Protein AF-A0A529X6B6-F1 (afdb_monomer_lite)

pLDDT: mean 97.04, std 1.43, range [87.81, 98.5]

Radius of gyration: 16.53 Å; chains: 1; bounding box: 31×31×46 Å

Structure (mmCIF, N/CA/C/O backbone):
data_AF-A0A529X6B6-F1
#
_entry.id   AF-A0A529X6B6-F1
#
loop_
_atom_site.group_PDB
_atom_site.id
_atom_site.type_symbol
_atom_site.label_atom_id
_atom_site.label_alt_id
_atom_site.label_comp_id
_atom_site.label_asym_id
_atom_site.label_entity_id
_atom_site.label_seq_id
_atom_site.pdbx_PDB_ins_code
_atom_site.Cartn_x
_atom_site.Cartn_y
_atom_site.Cartn_z
_atom_site.occupancy
_atom_site.B_iso_or_equiv
_atom_site.auth_seq_id
_atom_site.auth_comp_id
_atom_site.auth_asym_id
_atom_site.auth_atom_id
_atom_site.pdbx_PDB_model_num
ATOM 1 N N . GLY A 1 1 ? 4.960 9.455 -15.640 1.00 87.81 1 GLY A N 1
ATOM 2 C CA . GLY A 1 1 ? 4.542 8.833 -16.912 1.00 87.81 1 GLY A CA 1
ATOM 3 C C . GLY A 1 1 ? 5.413 9.218 -18.097 1.00 87.81 1 GLY A C 1
ATOM 4 O O . GLY A 1 1 ? 5.769 8.335 -18.858 1.00 87.81 1 GLY A O 1
ATOM 5 N N . HIS A 1 2 ? 5.781 10.497 -18.267 1.00 96.06 2 HIS A N 1
ATOM 6 C CA . HIS A 1 2 ? 6.438 10.969 -19.500 1.00 96.06 2 HIS A CA 1
ATOM 7 C C . HIS A 1 2 ? 7.727 10.225 -19.882 1.00 96.06 2 HIS A C 1
ATOM 9 O O . HIS A 1 2 ? 7.887 9.882 -21.044 1.00 96.06 2 HIS A O 1
ATOM 15 N N . GLY A 1 3 ? 8.609 9.910 -18.926 1.00 97.00 3 GLY A N 1
ATOM 16 C CA . GLY A 1 3 ? 9.834 9.155 -19.227 1.00 97.00 3 GLY A CA 1
ATOM 17 C C . GLY A 1 3 ? 9.563 7.758 -19.798 1.00 97.00 3 GLY A C 1
ATOM 18 O O . GLY A 1 3 ? 10.224 7.339 -20.740 1.00 97.00 3 GLY A O 1
ATOM 19 N N . LEU A 1 4 ? 8.534 7.081 -19.284 1.00 96.38 4 LEU A N 1
ATOM 20 C CA . LEU A 1 4 ? 8.125 5.754 -19.743 1.00 96.38 4 LEU A CA 1
ATOM 21 C C . LEU A 1 4 ? 7.581 5.799 -21.181 1.00 96.38 4 LEU A C 1
ATOM 23 O O . LEU A 1 4 ? 7.919 4.957 -22.005 1.00 96.38 4 LEU A O 1
ATOM 27 N N . ALA A 1 5 ? 6.790 6.831 -21.496 1.00 97.00 5 ALA A N 1
ATOM 28 C CA . ALA A 1 5 ? 6.261 7.056 -22.841 1.00 97.00 5 ALA A CA 1
ATOM 29 C C . ALA A 1 5 ? 7.369 7.382 -23.857 1.00 97.00 5 ALA A C 1
ATOM 31 O O . ALA A 1 5 ? 7.374 6.833 -24.954 1.00 97.00 5 ALA A O 1
ATOM 32 N N . LEU A 1 6 ? 8.333 8.231 -23.481 1.00 98.19 6 LEU A N 1
ATOM 33 C CA . LEU A 1 6 ? 9.478 8.559 -24.335 1.00 98.19 6 LEU A CA 1
ATOM 34 C C . LEU A 1 6 ? 10.347 7.330 -24.624 1.00 98.19 6 LEU A C 1
ATOM 36 O O . LEU A 1 6 ? 10.770 7.148 -25.761 1.00 98.19 6 LEU A O 1
ATOM 40 N N . ALA A 1 7 ? 10.579 6.474 -23.624 1.00 97.94 7 ALA A N 1
ATOM 41 C CA . ALA A 1 7 ? 11.312 5.224 -23.809 1.00 97.94 7 ALA A CA 1
ATOM 42 C C . ALA A 1 7 ? 10.596 4.288 -24.798 1.00 97.94 7 ALA A C 1
ATOM 44 O O . ALA A 1 7 ? 11.230 3.789 -25.726 1.00 97.94 7 ALA A O 1
ATOM 45 N N . ALA A 1 8 ? 9.274 4.125 -24.665 1.00 97.25 8 ALA A N 1
ATOM 46 C CA . ALA A 1 8 ? 8.476 3.346 -25.612 1.00 97.25 8 ALA A CA 1
ATOM 47 C C . ALA A 1 8 ? 8.552 3.914 -27.041 1.00 97.25 8 ALA A C 1
ATOM 49 O O . ALA A 1 8 ? 8.730 3.165 -27.998 1.00 97.25 8 ALA A O 1
ATOM 50 N N . TRP A 1 9 ? 8.471 5.240 -27.201 1.00 98.06 9 TRP A N 1
ATOM 51 C CA . TRP A 1 9 ? 8.605 5.893 -28.512 1.00 98.06 9 TRP A CA 1
ATOM 52 C C . TRP A 1 9 ? 9.998 5.747 -29.124 1.00 98.06 9 TRP A C 1
ATOM 54 O O . TRP A 1 9 ? 10.123 5.696 -30.344 1.00 98.06 9 TRP A O 1
ATOM 64 N N . ALA A 1 10 ? 11.034 5.648 -28.293 1.00 98.12 10 ALA A N 1
ATOM 65 C CA . ALA A 1 10 ? 12.396 5.365 -28.730 1.00 98.12 10 ALA A CA 1
ATOM 66 C C . ALA A 1 10 ? 12.639 3.874 -29.050 1.00 98.12 10 ALA A C 1
ATOM 68 O O . ALA A 1 10 ? 13.754 3.515 -29.422 1.00 98.12 10 ALA A O 1
ATOM 69 N N . GLY A 1 11 ? 11.621 3.014 -28.920 1.00 98.31 11 GLY A N 1
ATOM 70 C CA . GLY A 1 11 ? 11.705 1.584 -29.224 1.00 98.31 11 GLY A CA 1
ATOM 71 C C . GLY A 1 11 ? 12.220 0.714 -28.076 1.00 98.31 11 GLY A C 1
ATOM 72 O O . GLY A 1 11 ? 12.602 -0.427 -28.322 1.00 98.31 11 GLY A O 1
ATOM 73 N N . ALA A 1 12 ? 12.254 1.220 -26.839 1.00 98.38 12 ALA A N 1
ATOM 74 C CA . ALA A 1 12 ? 12.589 0.392 -25.684 1.00 98.38 12 ALA A CA 1
ATOM 75 C C . ALA A 1 12 ? 11.477 -0.630 -25.396 1.00 98.38 12 ALA A C 1
ATOM 77 O O . ALA A 1 12 ? 10.290 -0.292 -25.415 1.00 98.38 12 ALA A O 1
ATOM 78 N N . GLU A 1 13 ? 11.867 -1.858 -25.060 1.00 98.06 13 GLU A N 1
ATOM 79 C CA . GLU A 1 13 ? 10.954 -2.857 -24.508 1.00 98.06 13 GLU A CA 1
ATOM 80 C C . GLU A 1 13 ? 10.646 -2.521 -23.046 1.00 98.06 13 GLU A C 1
ATOM 82 O O . GLU A 1 13 ? 11.540 -2.216 -22.253 1.00 98.06 13 GLU A O 1
ATOM 87 N N . LEU A 1 14 ? 9.364 -2.553 -22.696 1.00 97.50 14 LEU A N 1
ATOM 88 C CA . LEU A 1 14 ? 8.892 -2.335 -21.335 1.00 97.50 14 LEU A CA 1
ATOM 89 C C . LEU A 1 14 ? 8.474 -3.673 -20.730 1.00 97.50 14 LEU A C 1
ATOM 91 O O . LEU A 1 14 ? 7.896 -4.510 -21.419 1.00 97.50 14 LEU A O 1
ATOM 95 N N . 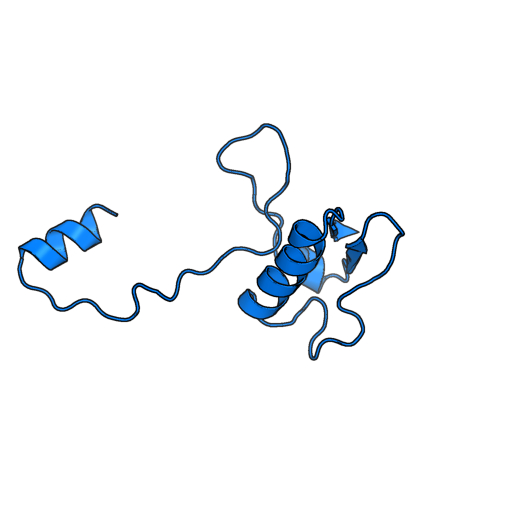ALA A 1 15 ? 8.718 -3.840 -19.437 1.00 97.31 15 ALA A N 1
ATOM 96 C CA . ALA A 1 15 ? 8.314 -5.013 -18.676 1.00 97.31 15 ALA A CA 1
ATOM 97 C C . ALA A 1 15 ? 7.584 -4.583 -17.401 1.00 97.31 15 ALA A C 1
ATOM 99 O O . ALA A 1 15 ? 7.772 -3.458 -16.926 1.00 97.31 15 ALA A O 1
ATOM 100 N N . ASP A 1 16 ? 6.778 -5.496 -16.855 1.00 97.12 16 ASP A N 1
ATOM 101 C CA . ASP A 1 16 ? 6.266 -5.435 -15.484 1.00 97.12 16 ASP A CA 1
ATOM 102 C C . ASP A 1 16 ? 5.399 -4.200 -15.162 1.00 97.12 16 ASP A C 1
ATOM 104 O O . ASP A 1 16 ? 5.302 -3.761 -14.013 1.00 97.12 16 ASP A O 1
ATOM 108 N N . LEU A 1 17 ? 4.744 -3.617 -16.173 1.00 96.12 17 LEU A N 1
ATOM 109 C CA . LEU A 1 17 ? 3.941 -2.394 -16.022 1.00 96.12 17 LEU A CA 1
ATOM 110 C C . LEU A 1 17 ? 2.674 -2.600 -15.183 1.00 96.12 17 LEU A C 1
ATOM 112 O O . LEU A 1 17 ? 2.100 -1.632 -14.682 1.00 96.12 17 LEU A O 1
ATOM 116 N N . GLU A 1 18 ? 2.239 -3.846 -15.026 1.00 96.06 18 GLU A N 1
ATOM 117 C CA . GLU A 1 18 ? 1.138 -4.253 -14.162 1.00 96.06 18 GLU A CA 1
ATOM 118 C C . GLU A 1 18 ? 1.497 -4.227 -12.667 1.00 96.06 18 GLU A C 1
ATOM 120 O O . GLU A 1 18 ? 0.596 -4.143 -11.827 1.00 96.06 18 GLU A O 1
ATOM 125 N N . PHE A 1 19 ? 2.787 -4.251 -12.307 1.00 96.56 19 PHE A N 1
ATOM 126 C CA . PHE A 1 19 ? 3.241 -4.292 -10.914 1.00 96.56 19 PHE A CA 1
ATOM 127 C C . PHE A 1 19 ? 3.284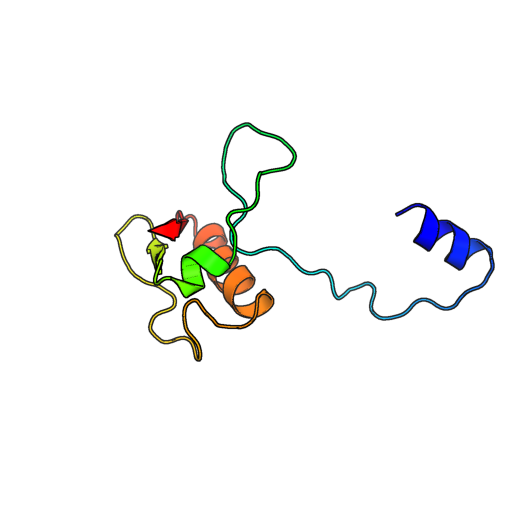 -2.894 -10.288 1.00 96.56 19 PHE A C 1
ATOM 129 O O . PHE A 1 19 ? 4.331 -2.347 -9.935 1.00 96.56 19 PHE A O 1
ATOM 136 N N . ILE A 1 20 ? 2.098 -2.312 -10.116 1.00 96.25 20 ILE A N 1
ATOM 137 C CA . ILE A 1 20 ? 1.916 -1.026 -9.446 1.00 96.25 20 ILE A CA 1
ATOM 138 C C . ILE A 1 20 ? 1.728 -1.239 -7.947 1.00 96.25 20 ILE A C 1
ATOM 140 O O . ILE A 1 20 ? 0.795 -1.902 -7.494 1.00 96.25 20 ILE A O 1
ATOM 144 N N . GLN A 1 21 ? 2.603 -0.628 -7.153 1.00 96.06 21 GLN A N 1
ATOM 145 C CA . GLN A 1 21 ? 2.483 -0.662 -5.704 1.00 96.06 21 GLN A CA 1
ATOM 146 C C . GLN A 1 21 ? 1.468 0.373 -5.210 1.00 96.06 21 GLN A C 1
ATOM 148 O O . GLN A 1 21 ? 1.611 1.572 -5.446 1.00 96.06 21 GLN A O 1
ATOM 153 N N . PHE A 1 22 ? 0.491 -0.094 -4.439 1.00 96.25 22 PHE A N 1
ATOM 154 C CA . PHE A 1 22 ? -0.414 0.759 -3.679 1.00 96.25 22 PHE A CA 1
ATOM 155 C C . PHE A 1 22 ? 0.114 0.893 -2.253 1.00 96.25 22 PHE A C 1
ATOM 157 O O . PHE A 1 22 ? 0.372 -0.108 -1.584 1.00 96.25 22 PHE A O 1
ATOM 164 N N . HIS A 1 23 ? 0.296 2.128 -1.781 1.00 97.19 23 HIS A N 1
ATOM 165 C CA . HIS A 1 23 ? 0.638 2.351 -0.380 1.00 97.19 23 HIS A CA 1
ATOM 166 C C . HIS A 1 23 ? -0.597 2.039 0.489 1.00 97.19 23 HIS A C 1
ATOM 168 O O . HIS A 1 23 ? -1.634 2.662 0.256 1.00 97.19 23 HIS A O 1
ATOM 174 N N . PRO A 1 24 ? -0.527 1.130 1.485 1.00 96.75 24 PRO A N 1
ATOM 175 C CA . PRO A 1 24 ? -1.731 0.650 2.175 1.00 96.75 24 PRO A CA 1
ATOM 176 C C . PRO A 1 24 ? -2.466 1.731 2.977 1.00 96.75 24 PRO A C 1
ATOM 178 O O . PRO A 1 24 ? -3.687 1.744 3.047 1.00 96.75 24 PRO A O 1
ATOM 181 N N . THR A 1 25 ? -1.716 2.653 3.579 1.00 97.00 25 THR A N 1
ATOM 182 C CA . THR A 1 25 ? -2.221 3.623 4.562 1.00 97.00 25 THR A CA 1
ATOM 183 C C . THR A 1 25 ? -2.170 5.058 4.031 1.00 97.00 25 THR A C 1
ATOM 185 O O . THR A 1 25 ? -1.487 5.923 4.579 1.00 97.00 25 THR A O 1
ATOM 188 N N . ALA A 1 26 ? -2.856 5.320 2.917 1.00 96.81 26 ALA A N 1
ATOM 189 C CA . ALA A 1 26 ? -3.143 6.692 2.495 1.00 96.81 26 ALA A CA 1
ATOM 190 C C . ALA A 1 26 ? -4.261 7.278 3.375 1.00 96.81 26 ALA A C 1
ATOM 192 O O . ALA A 1 26 ? -5.281 6.630 3.594 1.00 96.81 26 ALA A O 1
ATOM 193 N N . LEU A 1 27 ? -4.0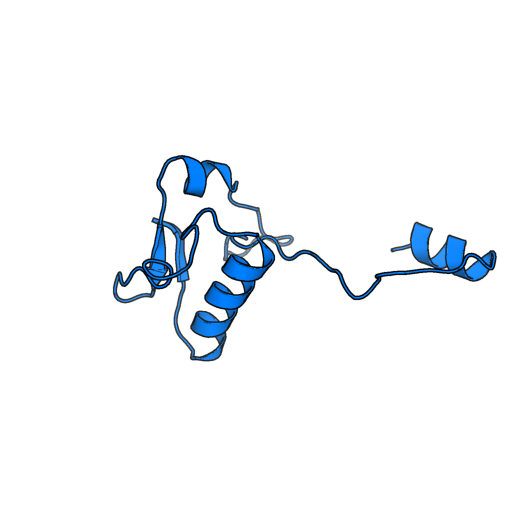64 8.490 3.892 1.00 96.00 27 LEU A N 1
ATOM 194 C CA . LEU A 1 27 ? -5.007 9.136 4.800 1.00 96.00 27 LEU A CA 1
ATOM 195 C C . LEU A 1 27 ? -6.244 9.616 4.033 1.00 96.00 27 LEU A C 1
ATOM 197 O O . LEU A 1 27 ? -6.146 10.531 3.207 1.00 96.00 27 LEU A O 1
ATOM 201 N N . ASP A 1 28 ? -7.399 9.031 4.349 1.00 94.38 28 ASP A N 1
ATOM 202 C CA . ASP A 1 28 ? -8.680 9.466 3.800 1.00 94.38 28 ASP A CA 1
ATOM 203 C C . ASP A 1 28 ? -9.093 10.816 4.405 1.00 94.38 28 ASP A C 1
ATOM 205 O O . ASP A 1 28 ? -9.273 10.976 5.611 1.00 94.38 28 ASP A O 1
ATOM 209 N N . GLY A 1 29 ? -9.185 11.826 3.547 1.00 94.06 29 GLY A N 1
ATOM 210 C CA . GLY A 1 29 ? -9.458 13.207 3.918 1.00 94.06 29 GLY A CA 1
ATOM 211 C C . GLY A 1 29 ? -9.606 14.090 2.679 1.00 94.06 29 GLY A C 1
ATOM 212 O O . GLY A 1 29 ? -9.527 13.595 1.555 1.00 94.06 29 GLY A O 1
ATOM 213 N N . PRO A 1 30 ? -9.796 15.411 2.825 1.00 95.69 30 PRO A N 1
ATOM 214 C CA . PRO A 1 30 ? -10.080 16.292 1.687 1.00 95.69 30 PRO A CA 1
ATOM 215 C C . PRO A 1 30 ? -8.863 16.563 0.785 1.00 95.69 30 PRO A C 1
ATOM 217 O O . PRO A 1 30 ? -9.014 17.019 -0.347 1.00 95.69 30 PRO A O 1
ATOM 220 N N . ARG A 1 31 ? -7.638 16.311 1.264 1.00 95.69 31 ARG A N 1
ATOM 221 C CA . ARG A 1 31 ? -6.406 16.665 0.545 1.00 95.69 31 ARG A CA 1
ATOM 222 C C . ARG A 1 31 ? -6.144 15.718 -0.632 1.00 95.69 31 ARG A C 1
ATOM 224 O O . ARG A 1 31 ? -6.316 14.504 -0.524 1.00 95.69 31 ARG A O 1
ATOM 231 N N . ARG A 1 32 ? -5.699 16.276 -1.762 1.00 95.50 32 ARG A N 1
ATOM 232 C CA . ARG A 1 32 ? -5.272 15.535 -2.959 1.00 95.50 32 ARG A CA 1
ATOM 233 C C . ARG A 1 32 ? -3.911 16.074 -3.441 1.00 95.50 32 ARG A C 1
ATOM 235 O O . ARG A 1 32 ? -3.799 17.287 -3.610 1.00 95.50 32 ARG A O 1
ATOM 242 N N . PRO A 1 33 ? -2.886 15.223 -3.645 1.00 92.06 33 PRO A N 1
ATOM 243 C CA . PRO A 1 33 ? -2.868 13.788 -3.342 1.00 92.06 33 PRO A CA 1
ATOM 244 C C . PRO A 1 33 ? -3.056 13.516 -1.840 1.00 92.06 33 PRO A C 1
ATOM 246 O O . PRO A 1 33 ? -2.798 14.386 -1.004 1.00 92.06 33 PRO A O 1
ATOM 249 N N . MET A 1 34 ? -3.562 12.325 -1.517 1.00 95.75 34 MET A N 1
ATOM 250 C CA . MET A 1 34 ? -3.752 11.906 -0.127 1.00 95.75 34 MET A CA 1
ATOM 251 C C . MET A 1 34 ? -2.384 11.798 0.566 1.00 95.75 34 MET A C 1
ATOM 253 O O . MET A 1 34 ? -1.473 11.194 -0.007 1.00 95.75 34 MET A O 1
ATOM 257 N N . PRO A 1 35 ? -2.205 12.375 1.768 1.00 97.06 35 PRO A N 1
ATOM 258 C CA . PRO A 1 35 ? -1.009 12.151 2.572 1.00 97.06 35 PRO A CA 1
ATOM 259 C C . PRO A 1 35 ? -0.836 10.667 2.891 1.00 97.06 35 PRO A C 1
ATOM 261 O O . PRO A 1 35 ? -1.818 9.951 3.066 1.00 97.06 35 PRO A O 1
ATOM 264 N N . LEU A 1 36 ? 0.407 10.209 3.003 1.00 97.12 36 LEU A N 1
ATOM 265 C CA . LEU A 1 36 ? 0.706 8.830 3.378 1.00 97.12 36 LEU A CA 1
ATOM 266 C C . LEU A 1 36 ? 1.034 8.764 4.868 1.00 97.12 36 LEU A C 1
ATOM 268 O O . LEU A 1 36 ? 1.866 9.533 5.352 1.00 97.12 36 LEU A O 1
ATOM 272 N N . VAL A 1 37 ? 0.406 7.831 5.579 1.00 97.25 37 VAL A N 1
ATOM 273 C CA . VAL A 1 37 ? 0.809 7.459 6.936 1.00 97.25 37 VAL A CA 1
ATOM 274 C C . VAL A 1 37 ? 1.906 6.409 6.822 1.00 97.25 37 VAL A C 1
ATOM 276 O O . VAL A 1 37 ? 1.706 5.385 6.171 1.00 97.25 37 VAL A O 1
ATOM 279 N N . SER A 1 38 ? 3.067 6.680 7.420 1.00 97.12 38 SER A N 1
ATOM 280 C CA . SER A 1 38 ? 4.258 5.829 7.306 1.00 97.12 38 SER A CA 1
ATOM 281 C C . SER A 1 38 ? 3.999 4.397 7.773 1.00 97.12 38 SER A C 1
ATOM 283 O O . SE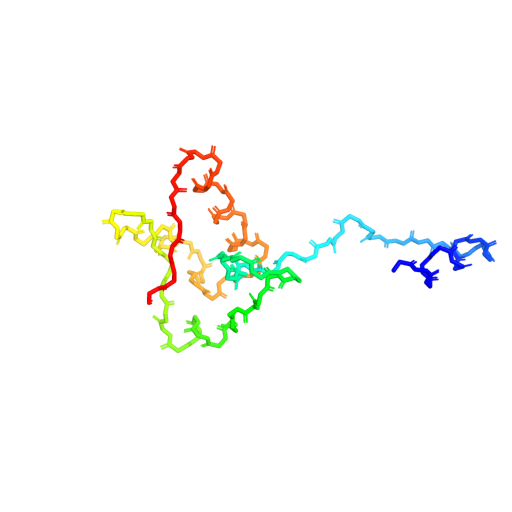R A 1 38 ? 3.329 4.176 8.778 1.00 97.12 38 SER A O 1
ATOM 285 N N . GLU A 1 39 ? 4.612 3.421 7.100 1.00 96.19 39 GLU A N 1
ATOM 286 C CA . GLU A 1 39 ? 4.609 2.023 7.553 1.00 96.19 39 GLU A CA 1
ATOM 287 C C . GLU A 1 39 ? 5.265 1.846 8.920 1.00 96.19 39 GLU A C 1
ATOM 289 O O . GLU A 1 39 ? 4.921 0.915 9.640 1.00 96.19 39 GLU A O 1
ATOM 294 N N . ALA A 1 40 ? 6.160 2.765 9.296 1.00 96.94 40 ALA A N 1
ATOM 295 C CA . ALA A 1 40 ? 6.754 2.784 10.625 1.00 96.94 40 ALA A CA 1
ATOM 296 C C . ALA A 1 40 ? 5.682 2.832 11.721 1.00 96.94 40 ALA A C 1
ATOM 298 O O . ALA A 1 40 ? 5.872 2.225 12.759 1.00 96.94 40 ALA A O 1
ATOM 299 N N . VAL A 1 41 ? 4.523 3.457 11.476 1.00 97.50 41 VAL A N 1
ATOM 300 C CA . VAL A 1 41 ? 3.419 3.489 12.448 1.00 97.50 41 VAL A CA 1
ATOM 301 C C . VAL A 1 41 ? 2.908 2.073 12.747 1.00 97.50 41 VAL A C 1
ATOM 303 O O . VAL A 1 41 ? 2.742 1.720 13.907 1.00 97.50 41 VAL A O 1
ATOM 306 N N . ARG A 1 42 ? 2.768 1.220 11.720 1.00 97.50 42 ARG A N 1
ATOM 307 C CA . ARG A 1 42 ? 2.467 -0.214 11.898 1.00 97.50 42 ARG A CA 1
ATOM 308 C C . ARG A 1 42 ? 3.625 -0.967 12.561 1.00 97.50 42 ARG A C 1
ATOM 310 O O . ARG A 1 42 ? 3.394 -1.852 13.373 1.00 97.50 42 ARG A O 1
ATOM 317 N N . GLY A 1 43 ? 4.869 -0.602 12.241 1.00 97.06 43 GLY A N 1
ATOM 318 C CA . GLY A 1 43 ? 6.071 -1.159 12.878 1.00 97.06 43 GLY A CA 1
ATOM 319 C C . GLY A 1 43 ? 6.201 -0.858 14.367 1.00 97.06 43 GLY A C 1
ATOM 320 O O . GLY A 1 43 ? 6.699 -1.701 15.104 1.00 97.06 43 GLY A O 1
ATOM 321 N N . GLU A 1 44 ? 5.680 0.281 14.812 1.00 98.12 44 GLU A N 1
ATOM 322 C CA . GLU A 1 44 ? 5.603 0.670 16.224 1.00 98.12 44 GLU A CA 1
ATOM 323 C C . GLU A 1 44 ? 4.344 0.124 16.926 1.00 98.12 44 GLU A C 1
ATOM 325 O O . GLU A 1 44 ? 4.054 0.491 18.063 1.00 98.12 44 GLU A O 1
ATOM 330 N N . GLY A 1 45 ? 3.603 -0.778 16.273 1.00 96.88 45 GLY A N 1
ATOM 331 C CA . GLY A 1 45 ? 2.510 -1.537 16.882 1.00 96.88 45 GLY A CA 1
ATOM 332 C C . GLY A 1 45 ? 1.100 -1.050 16.561 1.00 96.88 45 GLY A C 1
ATOM 333 O O . GLY A 1 45 ? 0.157 -1.627 17.100 1.00 96.88 45 GLY A O 1
ATOM 334 N N . ALA A 1 46 ? 0.931 -0.048 15.692 1.00 97.94 46 ALA A N 1
ATOM 335 C CA . ALA A 1 46 ? -0.401 0.357 15.251 1.00 97.94 46 ALA A CA 1
ATOM 336 C C . ALA A 1 46 ? -1.092 -0.754 14.453 1.00 97.94 46 ALA A C 1
ATOM 338 O O . ALA A 1 46 ? -0.461 -1.459 13.653 1.00 97.94 46 ALA A O 1
ATOM 339 N N . VAL A 1 47 ? -2.403 -0.862 14.630 1.00 98.25 47 VAL A N 1
ATOM 340 C CA . VAL A 1 47 ? -3.233 -1.942 14.107 1.00 98.25 47 VAL A CA 1
ATOM 341 C C . VAL A 1 47 ? -4.249 -1.452 13.088 1.00 98.25 47 VAL A C 1
ATOM 343 O O . VAL A 1 47 ? -4.734 -0.327 13.147 1.00 98.25 47 VAL A O 1
ATOM 346 N N . LEU A 1 48 ? -4.578 -2.311 12.122 1.00 98.38 48 LEU A N 1
ATOM 347 C CA . LEU A 1 48 ? -5.647 -2.037 11.165 1.00 98.38 48 LEU A CA 1
ATOM 348 C C . LEU A 1 48 ? -6.945 -2.682 11.649 1.00 98.38 48 LEU A C 1
ATOM 350 O O . LEU A 1 48 ? -7.029 -3.906 11.777 1.00 98.38 48 LEU A O 1
ATOM 354 N N . ILE A 1 49 ? -7.949 -1.843 11.893 1.00 98.50 49 ILE A N 1
ATOM 355 C CA . ILE A 1 49 ? -9.251 -2.241 12.436 1.00 98.50 49 ILE A CA 1
ATOM 356 C C . ILE A 1 49 ? -10.397 -1.778 11.536 1.00 98.50 49 ILE A C 1
ATOM 358 O O . ILE A 1 49 ? -10.258 -0.809 10.781 1.00 98.50 49 ILE A O 1
ATOM 362 N N . ASP A 1 50 ? -11.528 -2.477 11.597 1.00 97.88 50 ASP A N 1
ATOM 363 C CA . ASP A 1 50 ? -12.769 -2.035 10.954 1.00 97.88 50 ASP A CA 1
ATOM 364 C C . ASP A 1 50 ? -13.586 -1.078 11.850 1.00 97.88 50 ASP A C 1
ATOM 366 O O . ASP A 1 50 ? -13.181 -0.736 12.964 1.00 97.88 50 ASP A O 1
ATOM 370 N N . GLU A 1 51 ? -14.760 -0.624 11.393 1.00 97.38 51 GLU A N 1
ATOM 371 C CA . GLU A 1 51 ? -15.622 0.267 12.187 1.00 97.38 51 GLU A CA 1
ATOM 372 C C . GLU A 1 51 ? -16.181 -0.341 13.481 1.00 97.38 51 GLU A C 1
ATOM 374 O O . GLU A 1 51 ? -16.816 0.376 14.257 1.00 97.38 51 GLU A O 1
ATOM 379 N N . ARG A 1 52 ? -15.987 -1.644 13.701 1.00 97.19 52 ARG A N 1
ATOM 380 C CA . ARG A 1 52 ? -16.399 -2.364 14.910 1.00 97.19 52 ARG A CA 1
ATOM 381 C C . ARG A 1 52 ? -15.235 -2.556 15.882 1.00 97.19 52 ARG A C 1
ATOM 383 O O . ARG A 1 52 ? -15.462 -3.067 16.974 1.00 97.19 52 ARG A O 1
ATOM 390 N N . GLY A 1 53 ? -14.028 -2.128 15.508 1.00 97.25 53 GLY A N 1
ATOM 391 C CA . GLY A 1 53 ? -12.808 -2.347 16.279 1.00 97.25 53 GLY A CA 1
ATOM 392 C C . GLY A 1 53 ? -12.164 -3.711 16.031 1.00 97.25 53 GLY A C 1
ATOM 393 O O . GLY A 1 53 ? -11.239 -4.081 16.750 1.00 97.25 53 GLY A O 1
ATOM 394 N N . GLU A 1 54 ? -12.623 -4.467 15.030 1.00 97.19 54 GLU A N 1
ATOM 395 C CA . GLU A 1 54 ? -12.093 -5.802 14.762 1.00 97.19 54 GLU A CA 1
ATOM 396 C C . GLU A 1 54 ? -10.793 -5.724 13.961 1.00 97.19 54 GLU A C 1
ATOM 398 O O . GLU A 1 54 ? -10.740 -5.135 12.875 1.00 97.19 54 GLU A O 1
ATOM 403 N N . ARG A 1 55 ? -9.740 -6.366 14.479 1.00 97.75 55 ARG A N 1
ATOM 404 C CA . ARG A 1 55 ? -8.422 -6.411 13.836 1.00 97.75 55 ARG A CA 1
ATOM 405 C C . ARG A 1 55 ? -8.389 -7.469 12.736 1.00 97.75 55 ARG A C 1
ATOM 407 O O . ARG A 1 55 ? -8.029 -8.623 12.959 1.00 97.75 55 ARG A O 1
ATOM 414 N N . PHE A 1 56 ? -8.740 -7.073 11.519 1.00 97.44 56 PHE A N 1
ATOM 415 C CA . PHE A 1 56 ? -8.950 -8.000 10.400 1.00 97.44 56 PHE A CA 1
ATOM 416 C C . PHE A 1 56 ? -7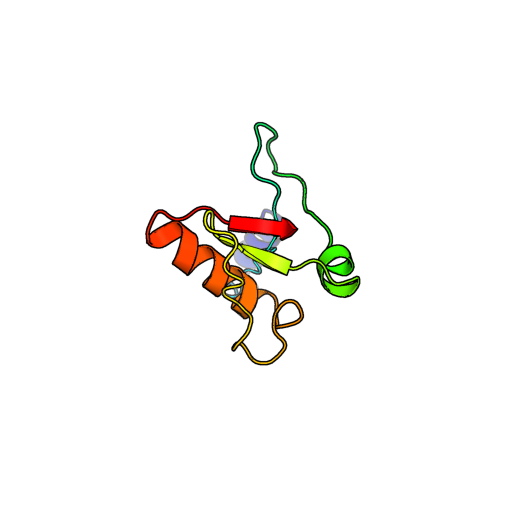.668 -8.603 9.791 1.00 97.44 56 PHE A C 1
ATOM 418 O O . PHE A 1 56 ? -7.759 -9.438 8.892 1.00 97.44 56 PHE A O 1
ATOM 425 N N . LEU A 1 57 ? -6.480 -8.203 10.261 1.00 97.81 57 LEU A N 1
ATOM 426 C CA . LEU A 1 57 ? -5.193 -8.802 9.879 1.00 97.81 57 LEU A CA 1
ATOM 427 C C . LEU A 1 57 ? -4.632 -9.782 10.917 1.00 97.81 57 LEU A C 1
ATOM 429 O O . LEU A 1 57 ? -3.552 -10.325 10.693 1.00 97.81 57 LEU A O 1
ATOM 433 N N . ALA A 1 58 ? -5.334 -10.035 12.028 1.00 96.56 58 ALA A N 1
ATOM 434 C CA . ALA A 1 58 ? -4.811 -10.844 13.131 1.00 96.56 58 ALA A CA 1
ATOM 435 C C . ALA A 1 58 ? -4.339 -12.249 12.706 1.00 96.56 58 ALA A C 1
ATOM 437 O O . ALA A 1 58 ? -3.298 -12.703 13.176 1.00 96.56 58 ALA A O 1
ATOM 438 N N . ASP A 1 59 ? -5.050 -12.880 11.768 1.00 95.88 59 ASP A N 1
ATOM 439 C CA . ASP A 1 59 ? -4.733 -14.221 11.255 1.00 95.88 59 ASP A CA 1
ATOM 440 C C . ASP A 1 59 ? -3.882 -14.204 9.969 1.00 95.88 59 ASP A C 1
ATOM 442 O O . ASP A 1 59 ? -3.623 -15.244 9.360 1.00 95.88 59 ASP A O 1
ATOM 446 N N . THR A 1 60 ? -3.447 -13.026 9.513 1.00 97.44 60 THR A N 1
ATOM 447 C CA . THR A 1 60 ? -2.606 -12.900 8.316 1.00 97.44 60 THR A CA 1
ATOM 448 C C . THR A 1 60 ? -1.142 -13.153 8.686 1.00 97.44 60 THR A C 1
ATOM 450 O O . THR A 1 60 ? -0.643 -12.531 9.623 1.00 97.44 60 THR A O 1
ATOM 453 N N . PRO A 1 61 ? -0.395 -14.007 7.960 1.00 97.50 61 PRO A N 1
ATOM 454 C CA . PRO A 1 61 ? 1.042 -14.161 8.177 1.00 97.50 61 PRO A CA 1
ATOM 455 C C . PRO A 1 61 ? 1.780 -12.819 8.065 1.00 97.50 61 PRO A C 1
ATOM 457 O O . PRO A 1 61 ? 1.731 -12.157 7.030 1.00 97.50 61 PRO A O 1
ATOM 460 N N . GLY A 1 62 ? 2.453 -12.415 9.146 1.00 96.62 62 GLY A N 1
ATOM 461 C CA . GLY A 1 62 ? 3.103 -11.105 9.264 1.00 96.62 62 GLY A CA 1
ATOM 462 C C . GLY A 1 62 ? 2.180 -9.965 9.714 1.00 96.62 62 GLY A C 1
ATOM 463 O O . GLY A 1 62 ? 2.684 -8.892 10.022 1.00 96.62 62 GLY A O 1
ATOM 464 N N . GLY A 1 63 ? 0.866 -10.189 9.797 1.00 97.69 63 GLY A N 1
ATOM 465 C CA . GLY A 1 63 ? -0.127 -9.232 10.286 1.00 97.69 63 GLY A CA 1
ATOM 466 C C . GLY A 1 63 ? -0.009 -7.866 9.616 1.00 97.69 63 GLY A C 1
ATOM 467 O O . GLY A 1 63 ? 0.069 -7.745 8.392 1.00 97.69 63 GLY A O 1
ATOM 468 N N . GLU A 1 64 ? 0.066 -6.826 10.435 1.00 97.94 64 GLU A N 1
ATOM 469 C CA . GLU A 1 64 ? 0.267 -5.444 10.014 1.00 97.94 64 GLU A CA 1
ATOM 470 C C . GLU A 1 64 ? 1.630 -5.203 9.361 1.00 97.94 64 GLU A C 1
ATOM 472 O O . GLU A 1 64 ? 1.790 -4.198 8.679 1.00 97.94 64 GLU A O 1
ATOM 477 N N . LEU A 1 65 ? 2.601 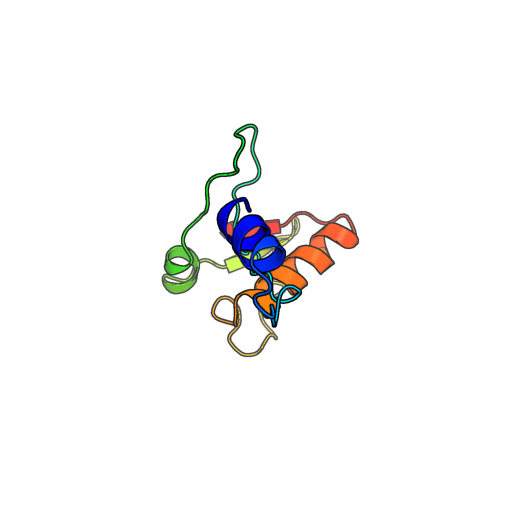-6.102 9.519 1.00 97.81 65 LEU A N 1
ATOM 478 C CA . LEU A 1 65 ? 3.922 -6.052 8.885 1.00 97.81 65 LEU A CA 1
ATOM 479 C C . LEU A 1 65 ? 4.038 -6.949 7.645 1.00 97.81 65 LEU A C 1
ATOM 481 O O . LEU A 1 65 ? 5.130 -7.104 7.094 1.00 97.81 65 LEU A O 1
ATOM 485 N N . ALA A 1 66 ? 2.926 -7.520 7.174 1.00 98.25 66 ALA A N 1
ATOM 486 C CA . ALA A 1 66 ? 2.887 -8.240 5.909 1.00 98.25 66 ALA A CA 1
ATOM 487 C C . ALA A 1 66 ? 3.282 -7.330 4.718 1.00 98.25 66 ALA A C 1
ATOM 489 O O . ALA A 1 66 ? 3.215 -6.097 4.815 1.00 98.25 66 ALA A O 1
ATOM 490 N N . PRO A 1 67 ? 3.672 -7.913 3.565 1.00 97.81 67 PRO A N 1
ATOM 491 C CA . PRO A 1 67 ? 3.977 -7.150 2.358 1.00 97.81 67 PRO A CA 1
ATOM 492 C C . PRO A 1 67 ? 2.862 -6.172 1.961 1.00 97.81 67 PRO A C 1
ATOM 494 O O . PRO A 1 67 ? 1.673 -6.436 2.154 1.00 97.81 67 PRO A O 1
ATOM 497 N N . ARG A 1 68 ? 3.249 -5.036 1.366 1.00 97.75 68 ARG A N 1
ATOM 498 C CA . ARG A 1 68 ? 2.333 -3.931 1.022 1.00 97.75 68 ARG A CA 1
ATOM 499 C C . ARG A 1 68 ? 1.118 -4.379 0.224 1.00 97.75 68 ARG A C 1
ATOM 501 O O . ARG A 1 68 ? 0.016 -3.915 0.481 1.00 97.75 68 ARG A O 1
ATOM 508 N N . ASP A 1 69 ? 1.311 -5.268 -0.736 1.00 97.81 69 ASP A N 1
ATOM 509 C CA . ASP A 1 69 ? 0.244 -5.765 -1.595 1.00 97.81 69 ASP A CA 1
ATOM 510 C C . ASP A 1 69 ? -0.752 -6.658 -0.831 1.00 97.81 69 ASP A C 1
ATOM 512 O O . ASP A 1 69 ? -1.951 -6.592 -1.095 1.00 97.81 69 ASP A O 1
ATOM 516 N N . VAL A 1 70 ? -0.289 -7.429 0.159 1.00 98.12 70 VAL A N 1
ATOM 517 C CA . VAL A 1 70 ? -1.149 -8.207 1.067 1.00 98.12 70 VAL A CA 1
ATOM 518 C C . VAL A 1 70 ? -2.007 -7.272 1.917 1.00 98.12 70 VAL A C 1
ATOM 520 O O . VAL A 1 70 ? -3.232 -7.405 1.926 1.00 98.12 70 VAL A O 1
ATOM 523 N N . VAL A 1 71 ? -1.383 -6.285 2.566 1.00 98.25 71 VAL A N 1
ATOM 524 C CA . VAL A 1 71 ? -2.091 -5.319 3.423 1.00 98.25 71 VAL A CA 1
ATOM 525 C C . VAL A 1 71 ? -3.071 -4.478 2.598 1.00 98.25 71 VAL A C 1
ATOM 527 O O . VAL A 1 71 ? -4.234 -4.342 2.971 1.00 98.25 71 VAL A O 1
ATOM 530 N N . ALA A 1 72 ? -2.647 -3.965 1.439 1.00 98.00 72 ALA A N 1
ATOM 531 C CA . ALA A 1 72 ? -3.501 -3.171 0.558 1.00 98.00 72 ALA A CA 1
ATOM 532 C C . ALA A 1 72 ? -4.710 -3.971 0.038 1.00 98.00 72 ALA A C 1
ATOM 534 O O . ALA A 1 72 ? -5.819 -3.438 0.015 1.00 98.00 72 ALA A O 1
ATOM 535 N N . ARG A 1 73 ? -4.538 -5.253 -0.328 1.00 98.00 73 ARG A N 1
ATOM 536 C CA . ARG A 1 73 ? -5.664 -6.119 -0.726 1.00 98.00 73 ARG A CA 1
ATOM 537 C C . ARG A 1 73 ? -6.627 -6.387 0.427 1.00 98.00 73 ARG A C 1
ATOM 539 O O . ARG A 1 73 ? -7.834 -6.372 0.206 1.00 98.00 73 ARG A O 1
ATOM 546 N N . ALA A 1 74 ? -6.123 -6.595 1.642 1.00 98.00 74 ALA A N 1
ATOM 547 C CA . ALA A 1 74 ? -6.972 -6.791 2.815 1.00 98.00 74 ALA A CA 1
ATOM 548 C C . ALA A 1 74 ? -7.814 -5.542 3.127 1.00 98.00 74 ALA A C 1
ATOM 550 O O . ALA A 1 74 ? -9.023 -5.658 3.324 1.00 98.00 74 ALA A O 1
ATOM 551 N N . ILE A 1 75 ? -7.204 -4.350 3.083 1.00 97.94 75 ILE A N 1
ATOM 552 C CA . ILE A 1 75 ? -7.921 -3.072 3.212 1.00 97.94 75 ILE A CA 1
ATOM 553 C C . ILE A 1 75 ? -8.975 -2.954 2.109 1.00 97.94 75 ILE A C 1
ATOM 555 O O . ILE A 1 75 ? -10.134 -2.654 2.391 1.00 97.94 75 ILE A O 1
ATOM 559 N N . TRP A 1 76 ? -8.602 -3.244 0.858 1.00 97.69 76 TRP A N 1
ATOM 560 C CA . TRP A 1 76 ? -9.542 -3.184 -0.255 1.00 97.69 76 TRP A CA 1
ATOM 561 C C . TRP A 1 76 ? -10.734 -4.129 -0.071 1.00 97.69 76 TRP A C 1
ATOM 563 O O . TRP A 1 76 ? -11.863 -3.714 -0.311 1.00 97.69 76 TRP A O 1
ATOM 573 N N . HIS A 1 77 ? -10.530 -5.356 0.414 1.00 97.75 77 HIS A N 1
ATOM 574 C CA . HIS A 1 77 ? -11.633 -6.277 0.699 1.00 97.75 77 HIS A CA 1
ATOM 575 C C . HIS A 1 77 ? -12.621 -5.719 1.730 1.00 97.75 77 HIS A C 1
ATOM 577 O O . HIS A 1 77 ? -13.824 -5.863 1.525 1.00 97.75 77 HIS A O 1
ATOM 583 N N . GLN A 1 78 ? -12.149 -5.053 2.792 1.00 97.88 78 GLN A N 1
ATOM 584 C CA . GLN A 1 78 ? -13.035 -4.398 3.766 1.00 97.88 78 GLN A CA 1
ATOM 585 C C . GLN A 1 78 ? -13.851 -3.279 3.098 1.00 97.88 78 GLN A C 1
ATOM 587 O O . GLN A 1 78 ? -15.078 -3.246 3.205 1.00 97.88 78 GLN A O 1
ATOM 592 N N . LEU A 1 79 ? -13.186 -2.403 2.340 1.00 97.06 79 LEU A N 1
ATOM 593 C CA . LEU A 1 79 ? -13.846 -1.293 1.647 1.00 97.06 79 LEU A CA 1
ATOM 594 C C . LEU A 1 79 ? -14.856 -1.782 0.593 1.00 97.06 79 LEU A C 1
ATOM 596 O O . LEU A 1 79 ? -15.949 -1.231 0.479 1.00 97.06 79 LEU A O 1
ATOM 600 N N . ALA A 1 80 ? -14.525 -2.842 -0.148 1.00 97.88 80 ALA A N 1
ATOM 601 C CA . ALA A 1 80 ? -15.374 -3.412 -1.194 1.00 97.88 80 ALA A CA 1
ATOM 602 C C . ALA A 1 80 ? -16.686 -3.999 -0.649 1.00 97.88 80 ALA A C 1
ATOM 604 O O . ALA A 1 80 ? -17.691 -4.009 -1.360 1.00 97.88 80 ALA A O 1
ATOM 605 N N . VAL A 1 81 ? -16.701 -4.449 0.611 1.00 97.19 81 VAL A N 1
ATOM 606 C CA . VAL A 1 81 ? -17.922 -4.902 1.301 1.00 97.19 81 VAL A CA 1
ATOM 607 C C . VAL A 1 81 ? -18.616 -3.784 2.090 1.00 97.19 81 VAL A C 1
ATOM 609 O O . VAL A 1 81 ? -19.527 -4.053 2.871 1.00 97.19 81 VAL A O 1
ATOM 612 N N . GLY A 1 82 ? -18.210 -2.527 1.884 1.00 96.94 82 GLY A N 1
ATOM 613 C CA . GLY A 1 82 ? -18.839 -1.342 2.473 1.00 96.94 82 GLY A CA 1
ATOM 614 C C . GLY A 1 82 ? -18.421 -1.033 3.911 1.00 96.94 82 GLY A C 1
ATOM 615 O O . GLY A 1 82 ? -19.075 -0.218 4.564 1.00 96.94 82 GLY A O 1
ATOM 616 N N . ARG A 1 83 ? -17.358 -1.665 4.416 1.00 97.19 83 ARG A N 1
ATOM 617 C CA . ARG A 1 83 ? -16.798 -1.364 5.740 1.00 97.19 83 ARG A CA 1
ATOM 618 C C . ARG A 1 83 ? -15.847 -0.177 5.676 1.00 97.19 83 ARG A C 1
ATOM 620 O O . ARG A 1 83 ? -15.392 0.218 4.601 1.00 97.19 83 ARG A O 1
ATOM 627 N N . ARG A 1 84 ? -15.534 0.391 6.837 1.00 97.56 84 ARG A N 1
ATOM 628 C CA . ARG A 1 84 ? -14.499 1.422 6.981 1.00 97.56 84 ARG A CA 1
ATOM 629 C C . ARG A 1 84 ? -13.264 0.807 7.613 1.00 97.56 84 ARG A C 1
ATOM 631 O O . ARG A 1 84 ? -13.366 -0.161 8.353 1.00 97.56 84 ARG A O 1
ATOM 638 N N . VAL A 1 85 ? -12.108 1.384 7.315 1.00 97.88 85 VAL A N 1
ATOM 639 C CA . VAL A 1 85 ? -10.822 0.936 7.849 1.00 97.88 85 VAL A CA 1
ATOM 640 C C . VAL A 1 85 ? -10.162 2.094 8.572 1.00 97.88 85 VAL A C 1
ATOM 642 O O . VAL A 1 85 ? -10.132 3.214 8.059 1.00 97.88 85 VAL A O 1
ATOM 645 N N . PHE A 1 86 ? -9.618 1.801 9.743 1.00 97.94 86 PHE A N 1
ATOM 646 C CA . PHE A 1 86 ? -8.887 2.739 10.577 1.00 97.94 86 PHE A CA 1
ATOM 647 C C . PHE A 1 86 ? -7.518 2.156 10.909 1.00 97.94 86 PHE A C 1
ATOM 649 O O . PHE A 1 86 ? -7.334 0.938 10.930 1.00 97.94 86 PHE A O 1
ATOM 656 N N . LEU A 1 87 ? -6.563 3.050 11.138 1.00 97.62 87 LEU A N 1
ATOM 657 C CA . LEU A 1 87 ? -5.279 2.725 11.737 1.00 97.62 87 LEU A CA 1
ATOM 658 C C . LEU A 1 87 ? -5.318 3.278 13.161 1.00 97.62 87 LEU A C 1
ATOM 660 O O . LEU A 1 87 ? -5.528 4.485 13.312 1.00 97.62 87 LEU A O 1
ATOM 664 N N . ASP A 1 88 ? -5.169 2.399 14.145 1.00 95.56 88 ASP A N 1
ATOM 665 C CA . ASP A 1 88 ? -5.242 2.696 15.583 1.00 95.56 88 ASP A CA 1
ATOM 666 C C . ASP A 1 88 ? -3.893 2.429 16.258 1.00 95.56 88 ASP A C 1
ATOM 668 O O . ASP A 1 88 ? -3.339 1.325 16.039 1.00 95.56 88 ASP A O 1
#

Foldseek 3Di:
DVVVVVCVVVVHDDPDPVPDFDQQAFDDDDDPPTDGDDLVLVVVPWAKAWPVRDRQQPPPVCRSHPDRVVNNVSCVVCVVVPIDIDTD

Secondary structure (DSSP, 8-state):
-HHHHHHHHTT-----TT-PPPPTTB--SS-SSPPBPPHHHHHTT--EEETT---TTTTSTTGGGS-HHHHHHHHHHHHHTT--EEE-

Sequence (88 aa):
GHGLALAAWAGAELADLEFIQFHPTALDGPRRPMPLVSEAVRGEGAVLIDERGERFLADTPGGELAPRDVVARAIWHQLAVGRRVFLD